Protein AF-A0A960PV63-F1 (afdb_monomer)

Secondary structure (DSSP, 8-state):
-HHHHHHHHHHHHHHHHHHHHHHHHHHH--S-HHHHHHHHHHHHHHHHHHHHHTT--TT---------GGG------HHHHHHHHHHHHHHHHHHHHHHHHHS------

Mean predicted aligned error: 8.3 Å

Nearest PDB structures (foldseek):
  7qru-assembly1_B  TM=8.373E-01  e=1.833E-04  Alkalihalophilus pseudofirmus
  6z16-assembly1_b  TM=8.056E-01  e=7.146E-04  Anoxybacillus flavithermus WK1

Radius of gyration: 18.38 Å; Cα contacts (8 Å, |Δi|>4): 127; chains: 1; bounding box: 40×20×68 Å

Sequence (109 aa):
GGFIAGLVAGAAFALRYGSGGIDAVRTAARVRPWSLLGLGMLFTTTTALVPLAFGGQVLESGKHKFHLGPLGDPKITSALAFDTGVFLIVVGMVLMLFEAFGEPLDDES

Foldseek 3Di:
DQQVLLVVVLVVLVVQCVVPNLVSSCVVDVDQLVVLQVQLVVQLVCLQCVVVVVVHHGVPFPPPQPQPDPVGRPSPTSVVSNSSSSNSNSNSVSNVVSVVVRPPPPPDD

Solvent-accessible surface area (backbone atoms only — not comparable to full-atom values): 5885 Å² total; per-residue (Å²): 109,17,58,63,54,12,50,53,53,37,52,54,44,50,54,37,28,75,75,49,40,57,63,43,37,50,71,71,49,84,65,61,31,69,57,35,27,53,51,11,50,54,40,26,51,48,47,30,46,52,32,43,82,74,76,50,47,75,62,47,61,61,84,70,75,56,73,55,64,97,73,40,67,62,87,81,35,51,59,58,52,27,22,52,10,41,20,31,29,44,37,12,50,46,48,44,50,48,54,74,72,51,57,76,78,79,78,89,126

pLDDT: mean 82.71, std 15.29, range [45.28, 98.06]

Structure (mmCIF, N/CA/C/O backbone):
data_AF-A0A960PV63-F1
#
_entry.id   AF-A0A960PV63-F1
#
loop_
_atom_site.group_PDB
_atom_site.id
_atom_site.type_symbol
_atom_site.label_atom_id
_atom_site.label_alt_id
_atom_site.label_comp_id
_atom_site.label_asym_id
_atom_site.label_entity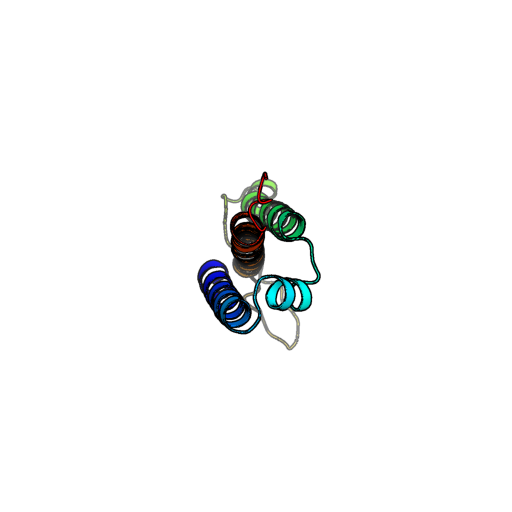_id
_atom_site.label_seq_id
_atom_site.pdbx_PDB_ins_code
_atom_site.Cartn_x
_atom_site.Cartn_y
_atom_site.Cartn_z
_atom_site.occupancy
_atom_site.B_iso_or_equiv
_atom_site.auth_seq_id
_atom_site.auth_comp_id
_atom_site.auth_asym_id
_atom_site.auth_atom_id
_atom_site.pdbx_PDB_model_num
ATOM 1 N N . GLY A 1 1 ? 1.445 5.263 7.479 1.00 88.69 1 GLY A N 1
ATOM 2 C CA . GLY A 1 1 ? 0.252 4.503 7.081 1.00 88.69 1 GLY A CA 1
ATOM 3 C C . GLY A 1 1 ? 0.377 4.014 5.656 1.00 88.69 1 GLY A C 1
ATOM 4 O O . GLY A 1 1 ? 1.425 4.202 5.037 1.00 88.69 1 GLY A O 1
ATOM 5 N N . GLY A 1 2 ? -0.693 3.410 5.147 1.00 93.31 2 GLY A N 1
ATOM 6 C CA . GLY A 1 2 ? -0.709 2.662 3.890 1.00 93.31 2 GLY A CA 1
ATOM 7 C C . GLY A 1 2 ? -0.392 3.490 2.655 1.00 93.31 2 GLY A C 1
ATOM 8 O O . GLY A 1 2 ? 0.375 3.065 1.796 1.00 93.31 2 GLY A O 1
ATOM 9 N N . PHE A 1 3 ? -0.928 4.711 2.601 1.00 96.25 3 PHE A N 1
ATOM 10 C CA . PHE A 1 3 ? -0.770 5.600 1.452 1.00 96.25 3 PHE A CA 1
ATOM 11 C C . PHE A 1 3 ? 0.693 5.985 1.196 1.00 96.25 3 PHE A C 1
ATOM 13 O O . PHE A 1 3 ? 1.209 5.753 0.108 1.00 96.25 3 PHE A O 1
ATOM 20 N N . ILE A 1 4 ? 1.391 6.506 2.214 1.00 97.50 4 ILE A N 1
ATOM 21 C CA . ILE A 1 4 ? 2.804 6.907 2.095 1.00 97.50 4 ILE A CA 1
ATOM 22 C C . ILE A 1 4 ? 3.678 5.696 1.751 1.00 97.50 4 ILE A C 1
ATOM 24 O O . ILE A 1 4 ? 4.528 5.793 0.873 1.00 97.50 4 ILE A O 1
ATOM 28 N N . ALA A 1 5 ? 3.446 4.546 2.393 1.00 96.44 5 ALA A N 1
ATOM 29 C CA . ALA A 1 5 ? 4.165 3.316 2.064 1.00 96.44 5 ALA A CA 1
ATOM 30 C C . ALA A 1 5 ? 3.949 2.905 0.595 1.00 96.44 5 ALA A C 1
ATOM 32 O O . ALA A 1 5 ? 4.898 2.511 -0.081 1.00 96.44 5 ALA A O 1
ATOM 33 N N . GLY A 1 6 ? 2.722 3.055 0.087 1.00 97.06 6 GLY A N 1
ATOM 34 C CA . GLY A 1 6 ? 2.383 2.786 -1.307 1.00 97.06 6 GLY A CA 1
ATOM 35 C C . GLY A 1 6 ? 3.079 3.744 -2.272 1.00 97.06 6 GLY A C 1
ATOM 36 O O . GLY A 1 6 ? 3.607 3.299 -3.286 1.00 97.06 6 GLY A O 1
ATOM 37 N N . LEU A 1 7 ? 3.161 5.037 -1.939 1.00 97.44 7 LEU A N 1
ATOM 38 C CA . LEU A 1 7 ? 3.903 6.021 -2.736 1.00 97.44 7 LEU A CA 1
ATOM 39 C C . LEU A 1 7 ? 5.407 5.733 -2.763 1.00 97.44 7 LEU A C 1
ATOM 41 O O . LEU A 1 7 ? 6.026 5.839 -3.817 1.00 97.44 7 LEU A O 1
ATOM 45 N N . VAL A 1 8 ? 5.995 5.331 -1.633 1.00 97.88 8 VAL A N 1
ATOM 46 C CA . VAL A 1 8 ? 7.410 4.932 -1.566 1.00 97.88 8 VAL A CA 1
ATOM 47 C C . VAL A 1 8 ? 7.665 3.700 -2.437 1.00 97.88 8 VAL A C 1
ATOM 49 O O . VAL A 1 8 ? 8.618 3.685 -3.216 1.00 97.88 8 VAL A O 1
ATOM 52 N N . ALA A 1 9 ? 6.792 2.690 -2.368 1.00 95.88 9 ALA A N 1
ATOM 53 C CA . ALA A 1 9 ? 6.862 1.536 -3.262 1.00 95.88 9 ALA A CA 1
ATOM 54 C C . ALA A 1 9 ? 6.703 1.953 -4.735 1.00 95.88 9 ALA A C 1
ATOM 56 O O . ALA A 1 9 ? 7.458 1.498 -5.591 1.00 95.88 9 ALA A O 1
ATOM 57 N N . GLY A 1 10 ? 5.780 2.871 -5.028 1.00 95.12 10 GLY A N 1
ATOM 58 C CA . GLY A 1 10 ? 5.584 3.427 -6.363 1.00 95.12 10 GLY A CA 1
ATOM 59 C C . GLY A 1 10 ? 6.819 4.148 -6.903 1.00 95.12 10 GLY A C 1
ATOM 60 O O . GLY 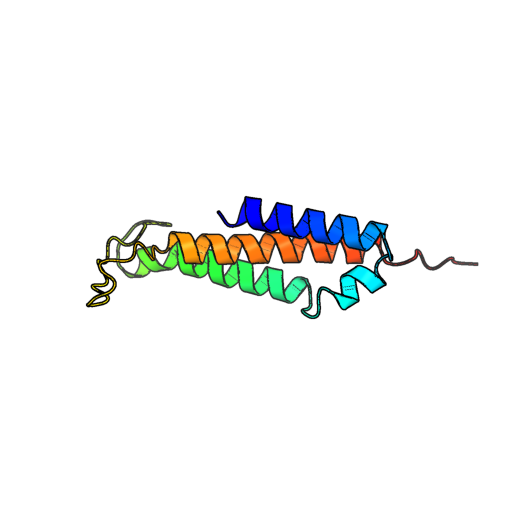A 1 10 ? 7.198 3.931 -8.050 1.00 95.12 10 GLY A O 1
ATOM 61 N N . ALA A 1 11 ? 7.510 4.928 -6.069 1.00 96.38 11 ALA A N 1
ATOM 62 C CA . ALA A 1 11 ? 8.777 5.558 -6.432 1.00 96.38 11 ALA A CA 1
ATOM 63 C C . ALA A 1 11 ? 9.867 4.516 -6.737 1.00 96.38 11 ALA A C 1
ATOM 65 O O . ALA A 1 11 ? 10.609 4.667 -7.706 1.00 96.38 11 ALA A O 1
ATOM 66 N N . ALA A 1 12 ? 9.936 3.422 -5.972 1.00 95.19 12 ALA A N 1
ATOM 67 C CA . ALA A 1 12 ? 10.853 2.322 -6.265 1.00 95.19 12 ALA A CA 1
ATOM 68 C C . ALA A 1 12 ? 10.541 1.649 -7.616 1.00 95.19 12 ALA A C 1
ATOM 70 O O . ALA A 1 12 ? 11.460 1.349 -8.380 1.00 95.19 12 ALA A O 1
ATOM 71 N N . PHE A 1 13 ? 9.258 1.465 -7.949 1.00 93.94 13 PHE A N 1
ATOM 72 C CA . PHE A 1 13 ? 8.850 0.987 -9.273 1.00 93.94 13 PHE A CA 1
ATOM 73 C C . PHE A 1 13 ? 9.195 1.983 -10.384 1.00 93.94 13 PHE A C 1
ATOM 75 O O . PHE A 1 13 ? 9.678 1.555 -11.426 1.00 93.94 13 PHE A O 1
ATOM 82 N N . ALA A 1 14 ? 9.050 3.291 -10.152 1.00 92.81 14 ALA A N 1
ATOM 83 C CA . ALA A 1 14 ? 9.449 4.324 -11.109 1.00 92.81 14 ALA A CA 1
ATOM 84 C C . ALA A 1 14 ? 10.955 4.310 -11.396 1.00 92.81 14 ALA A C 1
ATOM 86 O O . ALA A 1 14 ? 11.367 4.369 -12.552 1.00 92.81 14 ALA A O 1
ATOM 87 N N . LEU A 1 15 ? 11.788 4.165 -10.362 1.00 94.25 15 LEU A N 1
ATOM 88 C CA . LEU A 1 15 ? 13.236 4.016 -10.536 1.00 94.25 15 LEU A CA 1
ATOM 89 C C . LEU A 1 15 ? 13.581 2.755 -11.333 1.00 94.25 15 LEU A C 1
ATOM 91 O O . LEU A 1 15 ? 14.460 2.782 -12.192 1.00 94.25 15 LEU A O 1
ATOM 95 N N . ARG A 1 16 ? 12.870 1.655 -11.074 1.00 90.88 16 ARG A N 1
ATOM 96 C CA . ARG A 1 16 ? 13.065 0.394 -11.793 1.00 90.88 16 ARG A CA 1
ATOM 97 C C . ARG A 1 16 ? 12.597 0.463 -13.245 1.00 90.88 16 ARG A C 1
ATOM 99 O O . ARG A 1 16 ? 13.241 -0.116 -14.112 1.00 90.88 16 ARG A O 1
ATOM 106 N N . TYR A 1 17 ? 11.521 1.196 -13.509 1.00 90.06 17 TYR A N 1
ATOM 107 C CA . TYR A 1 17 ? 11.095 1.531 -14.862 1.00 90.06 17 TYR A CA 1
ATOM 108 C C . TYR A 1 17 ? 12.173 2.346 -15.583 1.00 90.06 17 TYR A C 1
ATOM 110 O O . TYR A 1 17 ? 12.562 2.010 -16.696 1.00 90.06 17 TYR A O 1
ATOM 118 N N . GLY A 1 18 ? 12.732 3.363 -14.923 1.00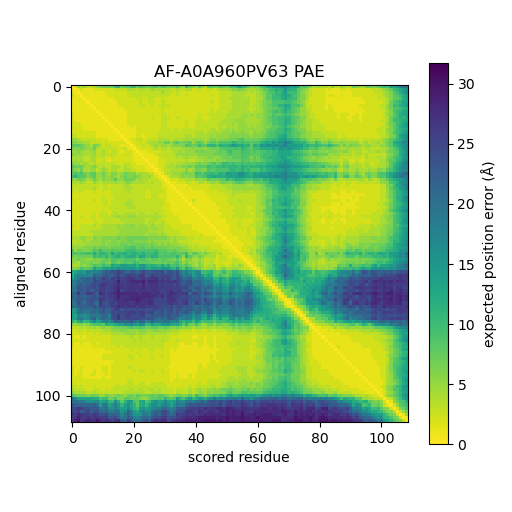 89.44 18 GLY A N 1
ATOM 119 C CA . GLY A 1 18 ? 13.812 4.176 -15.486 1.00 89.44 18 GLY A CA 1
ATOM 120 C C . GLY A 1 18 ? 15.088 3.388 -15.807 1.00 89.44 18 GLY A C 1
ATOM 121 O O . GLY A 1 18 ? 15.805 3.761 -16.730 1.00 89.44 18 GLY A O 1
ATOM 122 N N . SER A 1 19 ? 15.376 2.298 -15.085 1.00 90.81 19 SER A N 1
ATOM 123 C CA . SER A 1 19 ? 16.588 1.495 -15.303 1.00 90.81 19 SER A CA 1
ATOM 124 C C . SER A 1 19 ? 16.438 0.346 -16.303 1.00 90.81 19 SER A C 1
ATOM 126 O O . SER A 1 19 ? 17.454 -0.174 -16.762 1.00 90.81 19 SER A O 1
ATOM 128 N N . GLY A 1 20 ? 15.215 -0.075 -16.641 1.00 85.88 20 GLY A N 1
ATOM 129 C CA . GLY A 1 20 ? 15.011 -1.246 -17.503 1.00 85.88 20 GLY A CA 1
ATOM 130 C C . GLY A 1 20 ? 13.633 -1.365 -18.154 1.00 85.88 20 GLY A C 1
ATOM 131 O O . GLY A 1 20 ? 13.230 -2.469 -18.516 1.00 85.88 20 GLY A O 1
ATOM 132 N N . GLY A 1 21 ? 12.901 -0.257 -18.280 1.00 87.38 21 GLY A N 1
ATOM 133 C CA . GLY A 1 21 ? 11.599 -0.192 -18.940 1.00 87.38 21 GLY A CA 1
ATOM 134 C C . GLY A 1 21 ? 10.504 -1.007 -18.247 1.00 87.38 21 GLY A C 1
ATOM 135 O O . GLY A 1 21 ? 10.594 -1.364 -17.066 1.00 87.38 21 GLY A O 1
ATOM 136 N N . ILE A 1 22 ? 9.442 -1.310 -18.998 1.00 85.31 22 ILE A N 1
ATOM 137 C CA . ILE A 1 22 ? 8.275 -2.035 -18.479 1.00 85.31 22 ILE A CA 1
ATOM 138 C C . ILE A 1 22 ? 8.616 -3.473 -18.057 1.00 85.31 22 ILE A C 1
ATOM 140 O O . ILE A 1 22 ? 8.073 -3.972 -17.071 1.00 85.31 22 ILE A O 1
ATOM 144 N N . ASP A 1 23 ? 9.580 -4.120 -18.717 1.00 86.69 23 ASP A N 1
ATOM 145 C CA . ASP A 1 23 ? 9.998 -5.489 -18.395 1.00 86.69 23 ASP A CA 1
ATOM 146 C C . ASP A 1 23 ? 10.666 -5.590 -17.020 1.00 86.69 23 ASP A C 1
ATOM 148 O O . ASP A 1 23 ? 10.434 -6.547 -16.268 1.00 86.69 23 ASP A O 1
ATOM 152 N N . ALA A 1 24 ? 11.439 -4.573 -16.626 1.00 86.69 24 ALA A N 1
ATOM 153 C CA . ALA A 1 24 ? 12.017 -4.511 -15.290 1.00 86.69 24 ALA A CA 1
ATOM 154 C C . ALA A 1 24 ? 10.930 -4.407 -14.208 1.00 86.69 24 ALA A C 1
ATOM 156 O O . ALA A 1 24 ? 11.039 -5.071 -13.167 1.00 86.69 24 ALA A O 1
ATOM 157 N N . VAL A 1 25 ? 9.873 -3.627 -14.457 1.00 86.06 25 VAL A N 1
ATOM 158 C CA . VAL A 1 25 ? 8.712 -3.499 -13.559 1.00 86.06 25 VAL A CA 1
ATOM 159 C C . VAL A 1 25 ? 7.933 -4.813 -13.489 1.00 86.06 25 VAL A C 1
ATOM 161 O O . VAL A 1 25 ? 7.707 -5.311 -12.387 1.00 86.06 25 VAL A O 1
ATOM 164 N N . ARG A 1 26 ? 7.612 -5.431 -14.634 1.00 85.62 26 ARG A N 1
ATOM 165 C CA . ARG A 1 26 ? 6.907 -6.727 -14.720 1.00 85.62 26 ARG A CA 1
ATOM 166 C C . ARG A 1 26 ? 7.656 -7.852 -14.005 1.00 85.62 26 ARG A C 1
ATOM 168 O O . ARG A 1 26 ? 7.052 -8.680 -13.331 1.00 85.62 26 ARG A O 1
ATOM 175 N N . THR A 1 27 ? 8.986 -7.850 -14.076 1.00 85.19 27 THR A N 1
ATOM 176 C CA . THR A 1 27 ? 9.820 -8.833 -13.364 1.00 85.19 27 THR A CA 1
ATOM 177 C C . THR A 1 27 ? 9.756 -8.655 -11.841 1.00 85.19 27 THR A C 1
ATOM 179 O O . THR A 1 27 ? 9.840 -9.635 -11.097 1.00 85.19 27 THR A O 1
ATOM 182 N N . ALA A 1 28 ? 9.610 -7.416 -11.359 1.00 82.81 28 ALA A N 1
ATOM 183 C CA . ALA A 1 28 ? 9.480 -7.126 -9.930 1.00 82.81 28 ALA A CA 1
ATOM 184 C C . ALA A 1 28 ? 8.057 -7.352 -9.400 1.00 82.81 28 ALA A C 1
ATOM 186 O O . ALA A 1 28 ? 7.891 -7.867 -8.295 1.00 82.81 28 ALA A O 1
ATOM 187 N N . ALA A 1 29 ? 7.034 -7.000 -10.176 1.00 82.75 29 ALA A N 1
ATOM 188 C CA . ALA A 1 29 ? 5.634 -7.163 -9.809 1.00 82.75 29 ALA A CA 1
ATOM 189 C C . ALA A 1 29 ? 5.042 -8.429 -10.447 1.00 82.75 29 ALA A C 1
ATOM 191 O O . ALA A 1 29 ? 4.457 -8.395 -11.522 1.00 82.75 29 ALA A O 1
ATOM 192 N N . ARG A 1 30 ? 5.159 -9.569 -9.752 1.00 79.06 30 ARG A N 1
ATOM 193 C CA . ARG A 1 30 ? 4.615 -10.862 -10.225 1.00 79.06 30 ARG A CA 1
ATOM 194 C C . ARG A 1 30 ? 3.088 -10.976 -10.148 1.00 79.06 30 ARG A C 1
ATOM 196 O O . ARG A 1 30 ? 2.516 -11.914 -10.697 1.00 79.06 30 ARG A O 1
ATOM 203 N N . VAL A 1 31 ? 2.435 -10.079 -9.413 1.00 86.81 31 VAL A N 1
ATOM 204 C CA . VAL A 1 31 ? 0.981 -10.084 -9.208 1.00 86.81 31 VAL A CA 1
ATOM 205 C C . VAL A 1 31 ? 0.343 -9.111 -10.186 1.00 86.81 31 VAL A C 1
ATOM 207 O O . VAL A 1 31 ? 0.850 -8.008 -10.375 1.00 86.81 31 VAL A O 1
ATOM 210 N N . ARG A 1 32 ? -0.789 -9.504 -10.779 1.00 91.00 32 ARG A N 1
ATOM 211 C CA . ARG A 1 32 ? -1.502 -8.642 -11.721 1.00 91.00 32 ARG A CA 1
ATOM 212 C C . ARG A 1 32 ? -1.989 -7.357 -11.019 1.00 91.00 32 ARG A C 1
ATOM 214 O O . ARG A 1 32 ? -2.635 -7.470 -9.971 1.00 91.00 32 ARG A O 1
ATOM 221 N N . PRO A 1 33 ? -1.761 -6.158 -11.583 1.00 91.56 33 PRO A N 1
ATOM 222 C CA . PRO A 1 33 ? -2.062 -4.891 -10.903 1.00 91.56 33 PRO A CA 1
ATOM 223 C C . PRO A 1 33 ? -3.528 -4.714 -10.490 1.00 91.56 33 PRO A C 1
ATOM 225 O O . PRO A 1 33 ? -3.816 -4.348 -9.349 1.00 91.56 33 PRO A O 1
ATOM 228 N N . TRP A 1 34 ? -4.464 -5.073 -11.373 1.00 93.00 34 TRP A N 1
ATOM 229 C CA . TRP A 1 34 ? -5.905 -5.053 -11.084 1.00 93.00 34 TRP A CA 1
ATOM 230 C C . TRP A 1 34 ? -6.293 -5.946 -9.892 1.00 93.00 34 TRP A C 1
ATOM 232 O O . TRP A 1 34 ? -7.205 -5.607 -9.141 1.00 93.00 34 TRP A O 1
ATOM 242 N N . SER A 1 35 ? -5.585 -7.060 -9.666 1.00 95.50 35 SER A N 1
ATOM 243 C CA . SER A 1 35 ? -5.831 -7.944 -8.522 1.00 95.50 35 SER A CA 1
ATOM 244 C C . SER A 1 35 ? -5.403 -7.300 -7.204 1.00 95.50 35 SER A C 1
ATOM 246 O O . SER A 1 35 ? -6.117 -7.427 -6.212 1.00 95.50 35 SER A O 1
ATOM 248 N N . LEU A 1 36 ? -4.278 -6.574 -7.188 1.00 95.50 36 LEU A N 1
ATOM 249 C CA . LEU A 1 36 ? -3.839 -5.814 -6.010 1.00 95.50 36 LEU A CA 1
ATOM 250 C C . LEU A 1 36 ? -4.845 -4.720 -5.657 1.00 95.50 36 LEU A C 1
ATOM 252 O O . LEU A 1 36 ? -5.215 -4.574 -4.493 1.00 95.50 36 LEU A O 1
ATOM 256 N N . LEU A 1 37 ? -5.333 -4.002 -6.669 1.00 96.06 37 LEU A N 1
ATOM 257 C CA . LEU A 1 37 ? -6.345 -2.972 -6.485 1.00 96.06 37 LEU A CA 1
ATOM 258 C C . LEU A 1 37 ? -7.656 -3.557 -5.952 1.00 96.06 37 LEU A C 1
ATOM 260 O O . LEU A 1 37 ? -8.167 -3.076 -4.942 1.00 96.06 37 LEU A O 1
ATOM 264 N N . GLY A 1 38 ? -8.177 -4.611 -6.587 1.00 96.81 38 GLY A N 1
ATOM 265 C CA . GLY A 1 38 ? -9.423 -5.254 -6.168 1.00 96.81 38 GLY A CA 1
ATOM 266 C C . GLY A 1 38 ? -9.340 -5.812 -4.746 1.00 96.81 38 GLY A C 1
ATOM 267 O O . GLY A 1 38 ? -10.233 -5.571 -3.933 1.00 96.81 38 GLY A O 1
ATOM 268 N N . LEU A 1 39 ? -8.238 -6.490 -4.407 1.00 96.25 39 LEU A N 1
ATOM 269 C CA . LEU A 1 39 ? -8.023 -7.013 -3.059 1.00 96.25 39 LEU A CA 1
ATOM 270 C C . LEU A 1 39 ? -7.884 -5.883 -2.034 1.00 96.25 39 LEU A C 1
ATOM 272 O O . LEU A 1 39 ? -8.471 -5.957 -0.958 1.00 96.25 39 LEU A O 1
ATOM 276 N N . GLY A 1 40 ? -7.162 -4.817 -2.380 1.00 96.38 40 GLY A N 1
ATOM 277 C CA . GLY A 1 40 ? -7.023 -3.640 -1.533 1.00 96.38 40 GLY A CA 1
ATOM 278 C C . GLY A 1 40 ? -8.363 -2.956 -1.259 1.00 96.38 40 GLY A C 1
ATOM 279 O O . GLY A 1 40 ? -8.647 -2.623 -0.108 1.00 96.38 40 GLY A O 1
ATOM 280 N N . MET A 1 41 ? -9.223 -2.812 -2.273 1.00 96.81 41 MET A N 1
ATOM 281 C CA . MET A 1 41 ? -10.581 -2.275 -2.115 1.00 96.81 41 MET A CA 1
ATOM 282 C C . MET A 1 41 ? -11.434 -3.152 -1.201 1.00 96.81 41 MET A C 1
ATOM 284 O O . MET A 1 41 ? -12.025 -2.643 -0.249 1.00 96.81 41 MET A O 1
ATOM 288 N N . LEU A 1 42 ? -11.454 -4.467 -1.438 1.00 96.00 42 LEU A N 1
ATOM 289 C CA . LEU A 1 42 ? -12.181 -5.408 -0.585 1.00 96.00 42 LEU A CA 1
ATOM 290 C C . LEU A 1 42 ? -11.705 -5.322 0.866 1.00 96.00 42 LEU A C 1
ATOM 292 O O . LEU A 1 42 ? -12.525 -5.226 1.778 1.00 96.00 42 LEU A O 1
ATOM 296 N N . PHE A 1 43 ? -10.392 -5.303 1.088 1.00 93.75 43 PHE A N 1
ATOM 297 C CA . PHE A 1 43 ? -9.806 -5.268 2.423 1.00 93.75 43 PHE A CA 1
ATOM 298 C C . PHE A 1 43 ? -10.097 -3.950 3.149 1.00 93.75 43 PHE A C 1
ATOM 300 O O . PHE A 1 43 ? -10.514 -3.958 4.307 1.00 93.75 43 PHE A O 1
ATOM 307 N N . THR A 1 44 ? -9.946 -2.821 2.453 1.00 94.31 44 THR A N 1
ATOM 308 C CA . THR A 1 44 ? -10.193 -1.473 2.987 1.00 94.31 44 THR A CA 1
ATOM 309 C C . THR A 1 44 ? -11.662 -1.291 3.356 1.00 94.31 44 THR A C 1
ATOM 311 O O . THR A 1 44 ? -11.968 -0.921 4.488 1.00 94.31 44 THR A O 1
ATOM 314 N N . THR A 1 45 ? -12.578 -1.609 2.436 1.00 93.69 45 THR A N 1
ATOM 315 C CA . THR A 1 45 ? -14.023 -1.467 2.654 1.00 93.69 45 THR A CA 1
ATOM 316 C C . THR A 1 45 ? -14.515 -2.419 3.735 1.00 93.69 45 THR A C 1
ATOM 318 O O . THR A 1 45 ? -15.226 -1.991 4.639 1.00 93.69 45 THR A O 1
ATOM 321 N N . THR A 1 46 ? -14.089 -3.687 3.712 1.00 91.25 46 THR A N 1
ATOM 322 C CA . THR A 1 46 ? -14.469 -4.646 4.761 1.00 91.25 46 THR A CA 1
ATOM 323 C C . THR A 1 46 ? -13.982 -4.158 6.119 1.00 91.25 46 THR A C 1
ATOM 325 O O . THR A 1 46 ? -14.771 -4.057 7.049 1.00 91.25 46 THR A O 1
ATOM 328 N N . THR A 1 47 ? -12.716 -3.756 6.233 1.00 88.38 47 THR A N 1
ATOM 329 C CA . THR A 1 47 ? -12.158 -3.266 7.502 1.00 88.38 47 THR A CA 1
ATOM 330 C C . THR A 1 47 ? -12.863 -2.003 8.005 1.00 88.38 47 THR A C 1
ATOM 332 O O . THR A 1 47 ? -13.089 -1.867 9.206 1.00 88.38 47 THR A O 1
ATOM 335 N N . ALA A 1 48 ? -13.239 -1.089 7.107 1.00 88.44 48 ALA A N 1
ATOM 336 C CA . ALA A 1 48 ? -13.949 0.138 7.460 1.00 88.44 48 ALA A CA 1
ATOM 337 C C . ALA A 1 48 ? -15.391 -0.113 7.932 1.00 88.44 48 ALA A C 1
ATOM 339 O O . ALA A 1 48 ? -15.879 0.613 8.800 1.00 88.44 48 ALA A O 1
ATOM 340 N N . LEU A 1 49 ? -16.060 -1.124 7.365 1.00 89.56 49 LEU A N 1
ATOM 341 C CA . LEU A 1 49 ? -17.461 -1.451 7.645 1.00 89.56 49 LEU A CA 1
ATOM 342 C C . LEU A 1 49 ? -17.640 -2.479 8.765 1.00 89.56 49 LEU A C 1
ATOM 344 O O . LEU A 1 49 ? -18.697 -2.500 9.387 1.00 89.56 49 LEU A O 1
ATOM 348 N N . VAL A 1 50 ? -16.631 -3.303 9.057 1.00 86.88 50 VAL A N 1
ATOM 349 C CA . VAL A 1 50 ? -16.673 -4.314 10.127 1.00 86.88 50 VAL A CA 1
ATOM 350 C C . VAL A 1 50 ? -17.210 -3.753 11.451 1.00 86.88 50 VAL A C 1
ATOM 352 O O . VAL A 1 50 ? -18.105 -4.385 12.006 1.00 86.88 50 VAL A O 1
ATOM 355 N N . PRO A 1 51 ? -16.780 -2.577 11.951 1.00 83.81 51 PRO A N 1
ATOM 356 C CA . PRO A 1 51 ? -17.304 -2.044 13.208 1.00 83.81 51 PRO A CA 1
ATOM 357 C C . 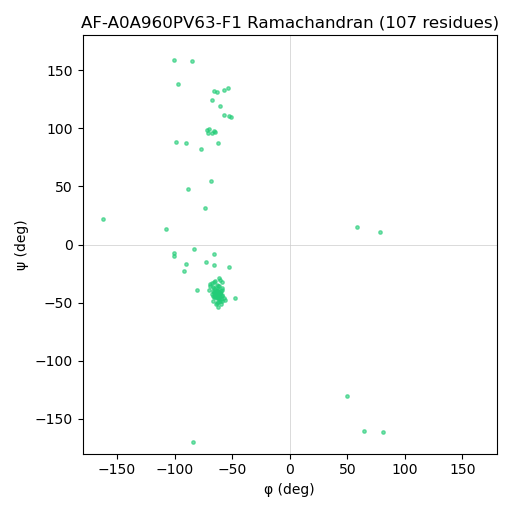PRO A 1 51 ? -18.819 -1.781 13.202 1.00 83.81 51 PRO A C 1
ATOM 359 O O . PRO A 1 51 ? -19.462 -1.960 14.235 1.00 83.81 51 PRO A O 1
ATOM 362 N N . LEU A 1 52 ? -19.413 -1.433 12.051 1.00 84.94 52 LEU A N 1
ATOM 363 C CA . LEU A 1 52 ? -20.864 -1.230 11.934 1.00 84.94 52 LEU A CA 1
ATOM 364 C C . LEU A 1 52 ? -21.645 -2.514 12.235 1.00 84.94 52 LEU A C 1
ATOM 366 O O . LEU A 1 52 ? -22.708 -2.454 12.848 1.00 84.94 52 LEU A O 1
ATOM 370 N N . ALA A 1 53 ? -21.109 -3.678 11.854 1.00 83.31 53 ALA A N 1
ATOM 371 C CA . ALA A 1 53 ? -21.736 -4.971 12.139 1.00 83.31 53 ALA A CA 1
ATOM 372 C C . ALA A 1 53 ? -21.787 -5.290 13.647 1.00 83.31 53 ALA A C 1
ATOM 374 O O . ALA A 1 53 ? -22.577 -6.131 14.070 1.00 83.31 53 ALA A O 1
ATOM 375 N N . PHE A 1 54 ? -20.981 -4.595 14.455 1.00 81.50 54 PHE A N 1
ATOM 376 C CA . PHE A 1 54 ? -20.929 -4.715 15.912 1.00 81.50 54 PHE A CA 1
ATOM 377 C C . PHE A 1 54 ? -21.548 -3.504 16.637 1.00 81.50 54 PHE A C 1
ATOM 379 O O . PHE A 1 54 ? -21.367 -3.357 17.843 1.00 81.50 54 PHE A O 1
ATOM 386 N N . GLY A 1 55 ? -22.280 -2.637 15.924 1.00 80.31 55 GLY A N 1
ATOM 387 C CA . GLY A 1 55 ? -22.935 -1.452 16.495 1.00 80.31 55 GLY A CA 1
ATOM 388 C C . GLY A 1 55 ? -22.009 -0.253 16.743 1.00 80.31 55 GLY A C 1
ATOM 389 O O . GLY A 1 55 ? -22.425 0.702 17.397 1.00 80.31 55 GLY A O 1
ATOM 390 N N . GLY A 1 56 ? -20.773 -0.300 16.237 1.00 81.12 56 GLY A N 1
ATOM 391 C CA . GLY A 1 56 ? -19.836 0.824 16.236 1.00 81.12 56 GLY A CA 1
ATOM 392 C C . GLY A 1 56 ? -20.052 1.781 15.059 1.00 81.12 56 GLY A C 1
ATOM 393 O O . GLY A 1 56 ? -21.032 1.690 14.324 1.00 81.12 56 GLY A O 1
ATOM 394 N N . GLN A 1 57 ? -19.116 2.704 14.861 1.00 82.50 57 GLN A N 1
ATOM 395 C CA . GLN A 1 57 ? -19.088 3.676 13.765 1.00 82.50 57 GLN A CA 1
ATOM 396 C C . GLN A 1 57 ? -18.126 3.239 12.648 1.00 82.50 57 GLN A C 1
ATOM 398 O O . GLN A 1 57 ? -17.204 2.454 12.866 1.00 82.50 57 GLN A O 1
ATOM 403 N N . VAL A 1 58 ? -18.306 3.767 11.432 1.00 78.56 58 VAL A N 1
ATOM 404 C CA . VAL A 1 58 ? -17.358 3.535 10.324 1.00 78.56 58 VAL A CA 1
ATOM 405 C C . VAL A 1 58 ? -15.944 3.915 10.761 1.00 78.56 58 VAL A C 1
ATOM 407 O O . VAL A 1 58 ? -15.747 4.976 11.349 1.00 78.56 58 VAL A O 1
ATOM 410 N N . LEU A 1 59 ? -14.966 3.056 10.451 1.00 76.06 59 LEU A N 1
ATOM 411 C CA . LEU A 1 59 ? -13.557 3.228 10.842 1.00 76.06 59 LEU A CA 1
ATOM 412 C C . LEU A 1 59 ? -13.323 3.327 12.355 1.00 76.06 59 LEU A C 1
ATOM 414 O O . LEU A 1 59 ? -12.232 3.715 12.783 1.00 76.06 59 LEU A O 1
ATOM 418 N N . GLU A 1 60 ? -14.298 2.947 13.181 1.00 75.62 60 GLU A N 1
ATOM 419 C CA . GLU A 1 60 ? -14.081 2.898 14.614 1.00 75.62 60 GLU A CA 1
ATOM 420 C C . GLU A 1 60 ? -12.961 1.898 14.915 1.00 75.62 60 GLU A C 1
ATOM 422 O O . GLU A 1 60 ? -13.010 0.710 14.576 1.00 75.62 60 GLU A O 1
ATOM 427 N N . SER A 1 61 ? -11.893 2.411 15.523 1.00 64.25 61 SER A N 1
ATOM 428 C CA . SER A 1 61 ? -10.772 1.590 15.946 1.00 64.25 61 SER A CA 1
ATOM 429 C C . SER A 1 61 ? -11.239 0.770 17.135 1.00 64.25 61 SER A C 1
ATOM 431 O O . SER A 1 6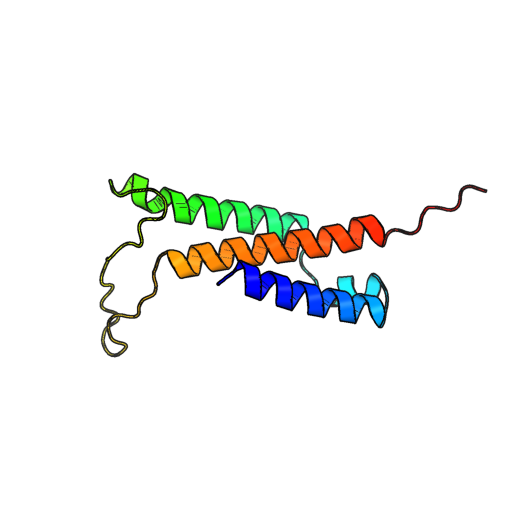1 ? -11.310 1.286 18.252 1.00 64.25 61 SER A O 1
ATOM 433 N N . GLY A 1 62 ? -11.616 -0.485 16.878 1.00 57.41 62 GLY A N 1
ATOM 434 C CA . GLY A 1 62 ? -12.107 -1.390 17.906 1.00 57.41 62 GLY A CA 1
ATOM 435 C C . GLY A 1 62 ? -11.134 -1.403 19.079 1.00 57.41 62 GLY A C 1
ATOM 436 O O . GLY A 1 62 ? -10.031 -1.934 18.975 1.00 57.41 62 GLY A O 1
ATOM 437 N N . LYS A 1 63 ? -11.541 -0.831 20.217 1.00 52.22 63 LYS A N 1
ATOM 438 C CA . LYS A 1 63 ? -10.810 -0.912 21.491 1.00 52.22 63 LYS A CA 1
ATOM 439 C C . LYS A 1 63 ? -10.948 -2.308 22.111 1.00 52.22 63 LYS A C 1
ATOM 441 O O . LYS A 1 63 ? -10.981 -2.444 23.333 1.00 52.22 63 LYS A O 1
ATOM 446 N N . HIS A 1 64 ? -11.067 -3.351 21.290 1.00 52.75 64 HIS A N 1
ATOM 447 C CA . HIS A 1 64 ? -11.007 -4.717 21.769 1.00 52.75 64 HIS A CA 1
ATOM 448 C C . HIS A 1 64 ? -9.565 -4.973 22.180 1.00 52.75 64 HIS A C 1
ATOM 450 O O . HIS A 1 64 ? -8.690 -5.191 21.346 1.00 52.75 64 HIS A O 1
ATOM 456 N N . LYS A 1 65 ? -9.319 -4.875 23.488 1.00 49.06 65 LYS A N 1
ATOM 457 C CA . LYS A 1 65 ? -8.080 -5.324 24.113 1.00 49.06 65 LYS A CA 1
ATOM 458 C C . LYS A 1 65 ? -7.966 -6.830 23.889 1.00 49.06 65 LYS A C 1
ATOM 460 O O . LYS A 1 65 ? -8.458 -7.622 24.687 1.00 49.06 65 LYS A O 1
ATOM 465 N N . PHE A 1 66 ? -7.386 -7.228 22.764 1.00 48.72 66 PHE A N 1
ATOM 466 C CA . PHE A 1 66 ? -6.932 -8.594 22.569 1.00 48.72 66 PHE A CA 1
ATOM 467 C C . PHE A 1 66 ? -5.703 -8.778 23.460 1.00 48.72 66 PHE A C 1
ATOM 469 O O . PHE A 1 66 ? -4.597 -8.399 23.083 1.00 48.72 66 PHE A O 1
ATOM 476 N N . HIS A 1 67 ? -5.911 -9.323 24.662 1.00 50.72 67 HIS A N 1
ATOM 477 C CA . HIS A 1 67 ? -4.825 -9.748 25.543 1.00 50.72 67 HIS A CA 1
ATOM 478 C C . HIS A 1 67 ? -4.082 -10.909 24.869 1.00 50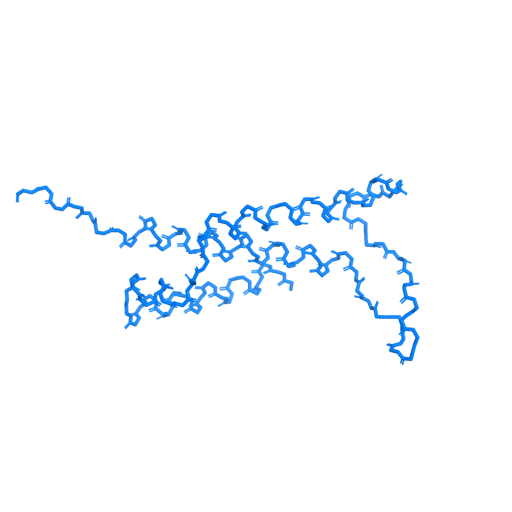.72 67 HIS A C 1
ATOM 480 O O . HIS A 1 67 ? -4.496 -12.064 24.963 1.00 50.72 67 HIS A O 1
ATOM 486 N N . LEU A 1 68 ? -2.976 -10.618 24.183 1.00 53.62 68 LEU A N 1
ATOM 487 C CA . LEU A 1 68 ? -2.118 -11.615 23.535 1.00 53.62 68 LEU A CA 1
ATOM 488 C C . LEU A 1 68 ? -1.047 -12.140 24.508 1.00 53.62 68 LEU A C 1
ATOM 490 O O . LEU A 1 68 ? 0.137 -12.233 24.182 1.00 53.62 68 LEU A O 1
ATOM 494 N N . GLY A 1 69 ? -1.476 -12.500 25.724 1.00 63.41 69 GLY A N 1
ATOM 495 C CA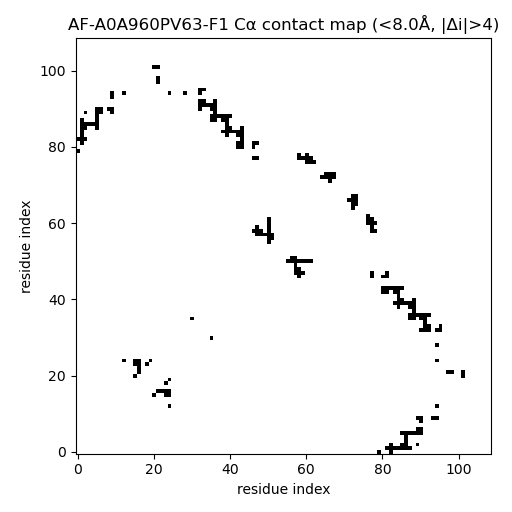 . GLY A 1 69 ? -0.628 -13.103 26.756 1.00 63.41 69 GLY A CA 1
ATOM 496 C C . GLY A 1 69 ? 0.683 -12.324 26.993 1.00 63.41 69 GLY A C 1
ATOM 497 O O . GLY A 1 69 ? 0.635 -11.107 27.172 1.00 63.41 69 GLY A O 1
ATOM 498 N N . PRO A 1 70 ? 1.863 -12.976 26.999 1.00 62.97 70 PRO A N 1
ATOM 499 C CA . PRO A 1 70 ? 3.137 -12.336 27.352 1.00 62.97 70 PRO A CA 1
ATOM 500 C C . PRO A 1 70 ? 3.615 -11.239 26.378 1.00 62.97 70 PRO A C 1
ATOM 502 O O . PRO A 1 70 ? 4.574 -10.543 26.697 1.00 62.97 70 PRO A O 1
ATOM 505 N N . LEU A 1 71 ? 2.962 -11.048 25.221 1.00 59.09 71 LEU A N 1
ATOM 506 C CA . LEU A 1 71 ? 3.246 -9.950 24.280 1.00 59.09 71 LEU A CA 1
ATOM 507 C C . LEU A 1 71 ? 2.550 -8.620 24.650 1.00 59.09 71 LEU A C 1
ATOM 509 O O . LEU A 1 71 ? 2.776 -7.610 23.982 1.00 59.09 71 LEU A O 1
ATOM 513 N N . GLY A 1 72 ? 1.725 -8.595 25.704 1.00 54.66 72 GLY A N 1
ATOM 514 C CA . GLY A 1 72 ? 0.940 -7.426 26.115 1.00 54.66 72 GLY A CA 1
ATOM 515 C C . GLY A 1 72 ? -0.357 -7.249 25.312 1.00 54.66 72 GLY A C 1
ATOM 516 O O . GLY A 1 72 ? -0.850 -8.189 24.693 1.00 54.66 72 GLY A O 1
ATOM 517 N N . ASP A 1 73 ? -0.920 -6.037 25.340 1.00 53.78 73 ASP A N 1
ATOM 518 C CA . ASP A 1 73 ? -2.022 -5.598 24.471 1.00 53.78 73 ASP A CA 1
ATOM 519 C C . ASP A 1 73 ? -1.417 -4.971 23.204 1.00 53.78 73 ASP A C 1
ATOM 521 O O . ASP A 1 73 ? -1.179 -3.754 23.188 1.00 53.78 73 ASP A O 1
ATOM 525 N N . PRO A 1 74 ? -1.096 -5.726 22.137 1.00 51.88 74 PRO A N 1
ATOM 526 C CA . PRO A 1 74 ? -0.592 -5.074 20.949 1.00 51.88 74 PRO A CA 1
ATOM 527 C C . PRO A 1 74 ? -1.725 -4.210 20.389 1.00 51.88 74 PRO A C 1
ATOM 529 O O . PRO A 1 74 ? -2.866 -4.653 20.244 1.00 51.88 74 PRO A O 1
ATOM 532 N N . LYS A 1 75 ? -1.414 -2.950 20.066 1.00 53.69 75 LYS A N 1
ATOM 533 C CA . LYS A 1 75 ? -2.298 -2.053 19.305 1.00 53.69 75 LYS A CA 1
ATOM 534 C C . LYS A 1 75 ? -2.420 -2.550 17.855 1.00 53.69 75 LYS A C 1
ATOM 536 O O . LYS A 1 75 ? -2.145 -1.811 16.916 1.00 53.69 75 LYS A O 1
ATOM 541 N N . ILE A 1 76 ? -2.807 -3.809 17.655 1.00 54.66 76 ILE A N 1
ATOM 542 C CA . ILE A 1 76 ? -3.284 -4.305 16.368 1.00 54.66 76 ILE A CA 1
ATOM 543 C C . ILE A 1 76 ? -4.703 -3.777 16.250 1.00 54.66 76 ILE A C 1
ATOM 545 O O . ILE A 1 76 ? -5.682 -4.412 16.631 1.00 54.66 76 ILE A O 1
ATOM 549 N N . THR A 1 77 ? -4.788 -2.528 15.825 1.00 66.69 77 THR A N 1
ATOM 550 C CA . THR A 1 77 ? -6.052 -1.871 15.554 1.00 66.69 77 THR A CA 1
ATOM 551 C C . THR A 1 77 ? -6.494 -2.203 14.135 1.00 66.69 77 THR A C 1
ATOM 553 O O . THR A 1 77 ? -5.674 -2.493 13.258 1.00 66.69 77 THR A O 1
ATOM 556 N N . SER A 1 78 ? -7.794 -2.077 13.872 1.00 71.62 78 SER A N 1
ATOM 557 C CA . SER A 1 78 ? -8.340 -2.108 12.508 1.00 71.62 78 SER A CA 1
ATOM 558 C C . SER A 1 78 ? -7.647 -1.105 11.572 1.00 71.62 78 SER A C 1
ATOM 560 O O . SER A 1 78 ? -7.669 -1.290 10.360 1.00 71.62 78 SER A O 1
ATOM 562 N N . ALA A 1 79 ? -6.956 -0.090 12.110 1.00 81.81 79 ALA A N 1
ATOM 563 C CA . ALA A 1 79 ? -6.178 0.862 11.327 1.00 81.81 79 ALA A CA 1
ATOM 564 C C . ALA A 1 79 ? -5.012 0.212 10.566 1.00 81.81 79 ALA A C 1
ATOM 566 O O . ALA A 1 79 ? -4.746 0.620 9.442 1.00 81.81 79 ALA A O 1
ATOM 567 N N . LEU A 1 80 ? -4.353 -0.817 11.117 1.00 84.25 80 LEU A N 1
ATOM 568 C CA . LEU A 1 80 ? -3.279 -1.515 10.399 1.00 84.25 80 LEU A CA 1
ATOM 569 C C . LEU A 1 80 ? -3.833 -2.288 9.197 1.00 84.25 80 LEU A C 1
ATOM 571 O O . LEU A 1 80 ? -3.251 -2.263 8.112 1.00 84.25 80 LEU A O 1
ATOM 575 N N . ALA A 1 81 ? -4.972 -2.957 9.386 1.00 87.06 81 ALA A N 1
ATOM 576 C CA . ALA A 1 81 ? -5.643 -3.664 8.305 1.00 87.06 81 ALA A CA 1
ATOM 577 C C . ALA A 1 81 ? -6.128 -2.674 7.229 1.00 87.06 81 ALA A C 1
ATOM 579 O O . ALA A 1 81 ? -5.856 -2.859 6.045 1.00 87.06 81 ALA A O 1
ATOM 580 N N . PHE A 1 82 ? -6.730 -1.559 7.637 1.00 90.38 82 PHE A N 1
ATOM 581 C CA . PHE A 1 82 ? -7.139 -0.497 6.723 1.00 90.38 82 PHE A CA 1
ATOM 582 C C . PHE A 1 82 ? -5.948 0.064 5.929 1.00 90.38 82 PHE A C 1
ATOM 584 O O . PHE A 1 82 ? -5.991 0.110 4.702 1.00 90.38 82 PHE A O 1
ATOM 591 N N . ASP A 1 83 ? -4.848 0.402 6.609 1.00 93.50 83 ASP A N 1
ATOM 592 C CA . ASP A 1 83 ? -3.611 0.867 5.979 1.00 93.50 83 ASP A CA 1
ATOM 593 C C . ASP A 1 83 ? -3.035 -0.168 5.000 1.00 93.50 83 ASP A C 1
ATOM 595 O O . ASP A 1 83 ? -2.567 0.193 3.922 1.00 93.50 83 ASP A O 1
ATOM 599 N N . THR A 1 84 ? -3.097 -1.459 5.326 1.00 94.12 84 THR A N 1
ATOM 600 C CA . THR A 1 84 ? -2.659 -2.527 4.411 1.00 94.12 84 THR A CA 1
ATOM 601 C C . THR A 1 84 ? -3.500 -2.541 3.135 1.00 94.12 84 THR A C 1
ATOM 603 O O . THR A 1 84 ? -2.954 -2.638 2.039 1.00 94.12 84 THR A O 1
ATOM 606 N N . GLY A 1 85 ? -4.821 -2.383 3.255 1.00 95.88 85 GLY A N 1
ATOM 607 C CA . GLY A 1 85 ? -5.710 -2.278 2.099 1.00 95.88 85 GLY A CA 1
ATOM 608 C C . GLY A 1 85 ? -5.378 -1.068 1.222 1.00 95.88 85 GLY A C 1
ATOM 609 O O . GLY A 1 85 ? -5.207 -1.213 0.011 1.00 95.88 85 GLY A O 1
ATOM 610 N N . VAL A 1 86 ? -5.182 0.105 1.834 1.00 97.44 86 VAL A N 1
ATOM 611 C CA . VAL A 1 86 ? -4.786 1.335 1.127 1.00 97.44 86 VAL A CA 1
ATOM 612 C C . VAL A 1 86 ? -3.439 1.169 0.421 1.00 97.44 86 VAL A C 1
ATOM 614 O O . VAL A 1 86 ? -3.298 1.588 -0.726 1.00 97.44 86 VAL A O 1
ATOM 617 N N . PHE A 1 87 ? -2.458 0.531 1.064 1.00 97.50 87 PHE A N 1
ATOM 618 C CA . PHE A 1 87 ? -1.163 0.232 0.450 1.00 97.50 87 PHE A CA 1
ATOM 619 C C . PHE A 1 87 ? -1.321 -0.575 -0.847 1.00 97.50 87 PHE A C 1
ATOM 621 O O . PHE A 1 87 ? -0.758 -0.200 -1.875 1.00 97.50 87 PHE A O 1
ATOM 628 N N . LEU A 1 88 ? -2.128 -1.642 -0.821 1.00 97.19 88 LEU A N 1
ATOM 629 C CA . LEU A 1 88 ? -2.374 -2.487 -1.993 1.00 97.19 88 LEU A CA 1
ATOM 630 C C . LEU A 1 88 ? -3.066 -1.725 -3.128 1.00 97.19 88 LEU A C 1
ATOM 632 O O . LEU A 1 88 ? -2.682 -1.894 -4.285 1.00 97.19 88 LEU A O 1
ATOM 636 N N . ILE A 1 89 ? -4.031 -0.854 -2.804 1.00 98.06 89 ILE A N 1
ATOM 637 C CA . ILE A 1 89 ? -4.693 0.014 -3.791 1.00 98.06 89 ILE A CA 1
ATOM 638 C C . ILE A 1 89 ? -3.662 0.910 -4.475 1.00 98.06 89 ILE A C 1
ATOM 640 O O . ILE A 1 89 ? -3.607 0.945 -5.700 1.00 98.06 89 ILE A O 1
ATOM 644 N N . VAL A 1 90 ? -2.833 1.618 -3.702 1.00 98.00 90 VAL A N 1
ATOM 645 C CA . VAL A 1 90 ? -1.850 2.561 -4.256 1.00 98.00 90 VAL A CA 1
ATOM 646 C C . VAL A 1 90 ? -0.831 1.838 -5.134 1.00 98.00 90 VAL A C 1
ATOM 648 O O . VAL A 1 90 ? -0.563 2.288 -6.245 1.00 98.00 90 VAL A O 1
ATOM 651 N N . VAL A 1 91 ? -0.301 0.697 -4.686 1.00 96.38 91 VAL A N 1
ATOM 652 C CA . VAL A 1 91 ? 0.643 -0.097 -5.488 1.00 96.38 91 VAL A CA 1
ATOM 653 C C . VAL A 1 91 ? -0.016 -0.618 -6.766 1.00 96.38 91 VAL A C 1
ATOM 655 O O . VAL A 1 91 ? 0.561 -0.476 -7.842 1.00 96.38 91 VAL A O 1
ATOM 658 N N . GLY A 1 92 ? -1.229 -1.172 -6.677 1.00 96.00 92 GLY A N 1
ATOM 659 C CA . GLY A 1 92 ? -1.978 -1.641 -7.845 1.00 96.00 92 GLY A CA 1
ATOM 660 C C . GLY A 1 92 ? -2.229 -0.523 -8.859 1.00 96.00 92 GLY A C 1
ATOM 661 O O . GLY A 1 92 ? -1.979 -0.708 -10.046 1.00 96.00 92 GLY A O 1
ATOM 662 N N . MET A 1 93 ? -2.632 0.661 -8.390 1.00 96.56 93 MET A N 1
ATOM 663 C CA . MET A 1 93 ? -2.819 1.854 -9.223 1.00 96.56 93 MET A CA 1
ATOM 664 C C . MET A 1 93 ? -1.536 2.274 -9.942 1.00 96.56 93 MET A C 1
ATOM 666 O O . MET A 1 93 ? -1.567 2.522 -11.144 1.00 96.56 93 MET A O 1
ATOM 670 N N . VAL A 1 94 ? -0.405 2.329 -9.234 1.00 95.06 94 VAL A N 1
ATOM 671 C CA . VAL A 1 94 ? 0.884 2.705 -9.835 1.00 95.06 94 VAL A CA 1
ATOM 672 C C . VAL A 1 94 ? 1.326 1.690 -10.889 1.00 95.06 94 VAL A C 1
ATOM 674 O O . VAL A 1 94 ? 1.797 2.077 -11.953 1.00 95.06 94 VAL A O 1
ATOM 677 N N . LEU A 1 95 ? 1.161 0.394 -10.630 1.00 93.50 95 LEU A N 1
ATOM 678 C CA . LEU A 1 95 ? 1.533 -0.634 -11.600 1.00 93.50 95 LEU A CA 1
ATOM 679 C C . LEU A 1 95 ? 0.647 -0.600 -12.853 1.00 93.50 95 LEU A C 1
ATOM 681 O O . LEU A 1 95 ? 1.175 -0.706 -13.955 1.00 93.50 95 LEU A O 1
ATOM 685 N N . MET A 1 96 ? -0.665 -0.377 -12.708 1.00 93.00 96 MET A N 1
ATOM 686 C CA . MET A 1 96 ? -1.554 -0.164 -13.861 1.00 93.00 96 MET A CA 1
ATOM 687 C C . MET A 1 96 ? -1.162 1.078 -14.663 1.00 93.00 96 MET A C 1
ATOM 689 O O . MET A 1 96 ? -1.273 1.075 -15.882 1.00 93.00 96 MET A O 1
ATOM 693 N N . LEU A 1 97 ? -0.686 2.132 -13.994 1.00 92.81 97 LEU A N 1
ATOM 694 C CA . LEU A 1 97 ? -0.206 3.339 -14.661 1.00 92.81 97 LEU A CA 1
ATOM 695 C C . LEU A 1 97 ? 0.999 3.040 -15.562 1.00 92.81 97 LEU A C 1
ATOM 697 O O . LEU A 1 97 ? 1.057 3.513 -16.693 1.00 92.81 97 LEU A O 1
ATOM 701 N N . PHE A 1 98 ? 1.942 2.227 -15.077 1.00 90.38 98 PHE A N 1
ATOM 702 C CA . PHE A 1 98 ? 3.075 1.777 -15.886 1.00 90.38 98 PHE A CA 1
ATOM 703 C C . PHE A 1 98 ? 2.648 0.878 -17.042 1.00 90.38 98 PHE A C 1
ATOM 705 O O . PHE A 1 98 ? 3.233 0.986 -18.110 1.00 90.38 98 PHE A O 1
ATOM 712 N N . GLU A 1 99 ? 1.649 0.013 -16.863 1.00 86.81 99 GLU A N 1
ATOM 713 C CA . GLU A 1 99 ? 1.112 -0.790 -17.970 1.00 86.81 99 GLU A CA 1
ATOM 714 C C . GLU A 1 99 ? 0.442 0.094 -19.030 1.00 86.81 99 GLU A C 1
ATOM 716 O O . GLU A 1 99 ? 0.745 -0.052 -2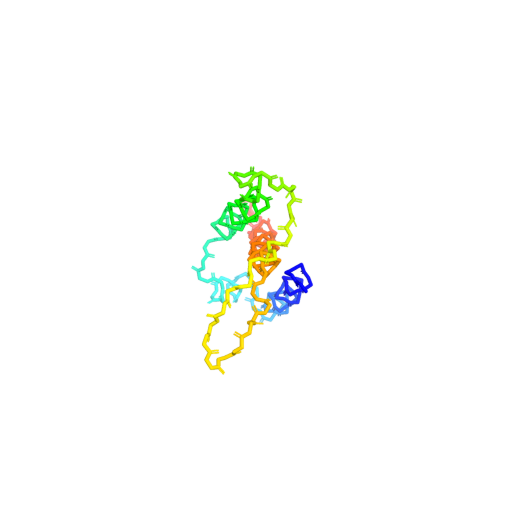0.208 1.00 86.81 99 GLU A O 1
ATOM 721 N N . ALA A 1 100 ? -0.376 1.065 -18.615 1.00 88.31 100 ALA A N 1
ATOM 722 C CA . ALA A 1 100 ? -1.096 1.961 -19.519 1.00 88.31 100 ALA A CA 1
ATOM 723 C C . ALA A 1 100 ? -0.180 2.890 -20.336 1.00 88.31 100 ALA A C 1
ATOM 725 O O . ALA A 1 100 ? -0.517 3.243 -21.461 1.00 88.31 100 ALA A O 1
ATOM 726 N N . PHE A 1 101 ? 0.959 3.310 -19.777 1.00 83.00 101 PHE A N 1
ATOM 727 C CA . PHE A 1 101 ? 1.928 4.171 -20.472 1.00 83.00 101 PHE A CA 1
ATOM 728 C C . PHE A 1 101 ? 3.137 3.420 -21.042 1.00 83.00 101 PHE A C 1
ATOM 730 O O . PHE A 1 101 ? 3.951 4.022 -21.738 1.00 83.00 101 PHE A O 1
ATOM 737 N N . GLY A 1 102 ? 3.299 2.145 -20.690 1.00 73.69 102 GLY A N 1
ATOM 738 C CA . GLY A 1 102 ? 4.438 1.312 -21.071 1.00 73.69 102 GLY A CA 1
ATOM 739 C C . GLY A 1 102 ? 4.159 0.367 -22.237 1.00 73.69 102 GLY A C 1
ATOM 740 O O . GLY A 1 102 ? 5.098 -0.278 -22.702 1.00 73.69 102 GLY A O 1
ATOM 741 N N . GLU A 1 103 ? 2.910 0.255 -22.702 1.00 67.38 103 GLU A N 1
ATOM 742 C CA . GLU A 1 103 ? 2.622 -0.381 -23.989 1.00 67.38 103 GLU A CA 1
ATOM 743 C C . GLU A 1 103 ? 3.186 0.495 -25.119 1.00 67.38 103 GLU A C 1
ATOM 745 O O . GLU A 1 103 ? 2.881 1.691 -25.172 1.00 67.38 103 GLU A O 1
ATOM 750 N N . PRO A 1 104 ? 4.045 -0.056 -26.000 1.00 57.12 104 PRO A N 1
ATOM 751 C CA . PRO A 1 104 ? 4.430 0.655 -27.203 1.00 57.12 104 PRO A CA 1
ATOM 752 C C . PRO A 1 104 ? 3.154 0.975 -27.980 1.00 57.12 104 PRO A C 1
ATOM 754 O O . PRO A 1 104 ? 2.301 0.107 -28.150 1.00 57.12 104 PRO A O 1
ATOM 757 N N . LEU A 1 105 ? 3.020 2.222 -28.429 1.00 58.22 105 LEU A N 1
ATOM 758 C CA . LEU A 1 105 ? 2.062 2.542 -29.478 1.00 58.22 105 LEU A CA 1
ATOM 759 C C . LEU A 1 105 ? 2.441 1.640 -30.652 1.00 58.22 105 LEU A C 1
ATOM 761 O O . LEU A 1 105 ? 3.546 1.783 -31.176 1.00 58.22 105 LEU A O 1
ATOM 765 N N . ASP A 1 106 ? 1.591 0.666 -30.978 1.00 58.88 106 ASP A N 1
ATOM 766 C CA . ASP A 1 106 ? 1.745 -0.115 -32.196 1.00 58.88 106 ASP A CA 1
ATOM 767 C C . ASP A 1 106 ? 1.847 0.894 -33.345 1.00 58.88 106 ASP A C 1
ATOM 769 O O . ASP A 1 106 ? 0.913 1.652 -33.617 1.00 58.88 106 ASP A O 1
ATOM 773 N N . ASP A 1 107 ? 3.042 0.972 -33.928 1.00 56.50 107 ASP A N 1
ATOM 774 C CA . ASP A 1 107 ? 3.352 1.831 -35.060 1.00 56.50 107 ASP A CA 1
ATOM 775 C C . ASP A 1 107 ? 2.556 1.265 -36.244 1.00 56.50 107 ASP A C 1
ATOM 777 O O . ASP A 1 107 ? 2.942 0.272 -36.867 1.00 56.50 107 ASP A O 1
ATOM 781 N N . GLU A 1 108 ? 1.378 1.832 -36.506 1.00 61.69 108 GLU A N 1
ATOM 782 C CA . GLU A 1 108 ? 0.709 1.647 -37.788 1.00 61.69 108 GLU A CA 1
ATOM 783 C C . GLU A 1 108 ? 1.560 2.315 -38.878 1.00 61.69 108 GLU A C 1
ATOM 785 O 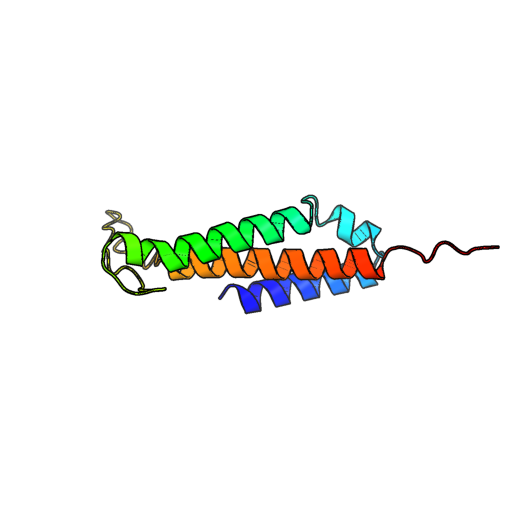O . GLU A 1 108 ? 1.442 3.521 -39.095 1.00 61.69 108 GLU A O 1
ATOM 790 N N . SER A 1 109 ? 2.382 1.527 -39.585 1.00 45.28 109 SER A N 1
ATOM 791 C CA . SER A 1 109 ? 2.634 1.661 -41.036 1.00 45.28 109 SER A CA 1
ATOM 792 C C . SER A 1 109 ? 3.418 0.481 -41.607 1.00 45.28 109 SER A C 1
ATOM 794 O O . SER A 1 109 ? 4.589 0.309 -41.197 1.00 45.28 109 SER A O 1
#